Protein AF-A0A832QBU6-F1 (afdb_monomer_lite)

Sequence (177 aa):
MKRASHMLALCCLVVAPFVVQADDRFNNRSGSWASVDRLQWQLGKALGWNRGYQILYRNSGSARWQLAPGTARAVADGWVLGNDRAQGGYSIYRWNGHGWSRMPGAATRIGGSYHAPWVINDRGVRYEWTGRDWREDRGRREQANAWRSRDRGHDRNRGWDRDRDRNRGRSDNRGRR

Radius of gyration: 30.72 Å; chains: 1; bounding box: 48×73×130 Å

pLDDT: mean 73.93, std 23.65, range [27.81, 98.19]

Secondary structure (DSSP, 8-state):
----------------------------SS--TTTTTTEEEEEEEE-STTT-EEEEEEETT----EEEEEEESEE-SSEEEEEEEETTEEEEEEE-SSSEEEEEEEESEEEE-SSSEEEE-TT--EEEE-SSSEEE-HHHHHHHHHHHHHHHHHHHHHHHHHHHHHHHTSSS-S---

Foldseek 3Di:
DDDDDDDDDDPPPDPDPPPPPPPPDDPPPDDDPPDQQQKDWDFADQPDDQQATWIWIDGHVDPDIDTAPGHANADESQKGFHSDADQFGGWIWGHPPRHTDTADDHAPDKYDHNVWIWGATPVRWIWIDPVHHTDTPVVVVVVVVVVVVVVVVVVVVVVVVVVVVVVVVPPPDDDDD

Structure (mmCIF, N/CA/C/O backbone):
data_AF-A0A832QBU6-F1
#
_entry.id   AF-A0A832QBU6-F1
#
loop_
_atom_site.group_PDB
_atom_site.id
_atom_site.type_symbol
_atom_site.label_atom_id
_atom_site.label_alt_id
_atom_site.label_comp_id
_atom_site.label_asym_id
_atom_site.label_entity_id
_atom_site.label_seq_id
_atom_site.pdbx_PDB_ins_code
_atom_site.Cartn_x
_atom_site.Cartn_y
_atom_site.Cartn_z
_atom_site.occupancy
_atom_site.B_iso_or_equiv
_atom_site.auth_seq_id
_atom_site.auth_comp_id
_atom_site.auth_asym_id
_atom_site.auth_atom_id
_atom_site.pdbx_PDB_model_num
ATOM 1 N N . MET A 1 1 ? -24.778 -37.684 -54.096 1.00 39.91 1 MET A N 1
ATOM 2 C CA . MET A 1 1 ? -23.776 -37.450 -53.023 1.00 39.91 1 MET A CA 1
ATOM 3 C C . MET A 1 1 ? -23.533 -35.941 -53.002 1.00 39.91 1 MET A C 1
ATOM 5 O O . MET A 1 1 ? -23.226 -35.433 -54.061 1.00 39.91 1 MET A O 1
ATOM 9 N N . LYS A 1 2 ? -23.733 -35.113 -51.974 1.00 39.22 2 LYS A N 1
ATOM 10 C CA . LYS A 1 2 ? -23.943 -35.232 -50.523 1.00 39.22 2 LYS A CA 1
ATOM 11 C C . LYS A 1 2 ? -24.915 -34.100 -50.115 1.00 39.22 2 LYS A C 1
ATOM 13 O O . LYS A 1 2 ? -24.827 -33.010 -50.669 1.00 39.22 2 LYS A O 1
ATOM 18 N N . ARG A 1 3 ? -25.836 -34.350 -49.177 1.00 35.06 3 ARG A N 1
ATOM 19 C CA . ARG A 1 3 ? -26.684 -33.310 -48.563 1.00 35.06 3 ARG A CA 1
ATOM 20 C C . ARG A 1 3 ? -25.850 -32.568 -47.510 1.00 35.06 3 ARG A C 1
ATOM 22 O O . ARG A 1 3 ? -25.241 -33.224 -46.670 1.00 35.06 3 ARG A O 1
ATOM 29 N N . ALA A 1 4 ? -25.800 -31.238 -47.572 1.00 38.38 4 ALA A N 1
ATOM 30 C CA . ALA A 1 4 ? -25.136 -30.398 -46.576 1.00 38.38 4 ALA A CA 1
ATOM 31 C C . ALA A 1 4 ? -26.126 -30.051 -45.451 1.00 38.38 4 ALA A C 1
ATOM 33 O O . ALA A 1 4 ? -26.986 -29.182 -45.601 1.00 38.38 4 ALA A O 1
ATOM 34 N N . SER A 1 5 ? -26.023 -30.775 -44.338 1.00 41.50 5 SER A N 1
ATOM 35 C CA . SER A 1 5 ? -26.744 -30.486 -43.097 1.00 41.50 5 SER A CA 1
ATOM 36 C C . SER A 1 5 ? -26.181 -29.217 -42.455 1.00 41.50 5 SER A C 1
ATOM 38 O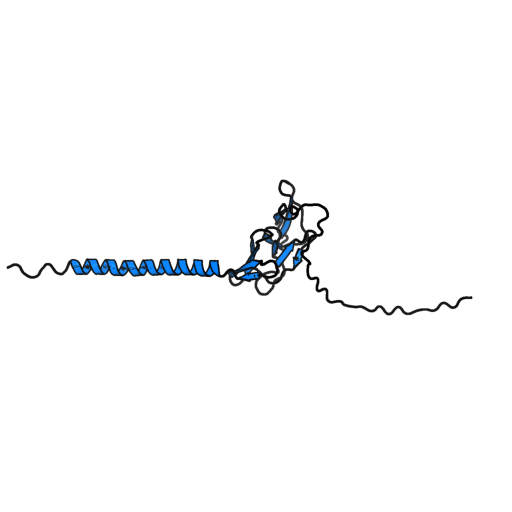 O . SER A 1 5 ? -25.028 -29.194 -42.033 1.00 41.50 5 SER A O 1
ATOM 40 N N . HIS A 1 6 ? -26.996 -28.166 -42.371 1.00 39.75 6 HIS A N 1
ATOM 41 C CA . HIS A 1 6 ? -26.696 -26.965 -41.595 1.00 39.75 6 HIS A CA 1
ATOM 42 C C . HIS A 1 6 ? -27.054 -27.235 -40.128 1.00 39.75 6 HIS A C 1
ATOM 44 O O . HIS A 1 6 ? -28.230 -27.253 -39.772 1.00 39.75 6 HIS A O 1
ATOM 50 N N . MET A 1 7 ? -26.054 -27.482 -39.280 1.00 38.81 7 MET A N 1
ATOM 51 C CA . MET A 1 7 ? -26.247 -27.510 -37.829 1.00 38.81 7 MET A CA 1
ATOM 52 C C . MET A 1 7 ? -26.086 -26.099 -37.259 1.00 38.81 7 MET A C 1
ATOM 54 O O . MET A 1 7 ? -25.005 -25.516 -37.308 1.00 38.81 7 MET A O 1
ATOM 58 N N . LEU A 1 8 ? -27.185 -25.572 -36.713 1.00 37.12 8 LEU A N 1
ATOM 59 C CA . LEU A 1 8 ? -27.201 -24.437 -35.794 1.00 37.12 8 LEU A CA 1
ATOM 60 C C . LEU A 1 8 ? -26.288 -24.737 -34.595 1.00 37.12 8 LEU A C 1
ATOM 62 O O . LEU A 1 8 ? -26.585 -25.620 -33.793 1.00 37.12 8 LEU A O 1
ATOM 66 N N . ALA A 1 9 ? -25.203 -23.980 -34.446 1.00 36.81 9 ALA A N 1
ATOM 67 C CA . ALA A 1 9 ? -24.421 -23.962 -33.218 1.00 36.81 9 ALA A CA 1
ATOM 68 C C . ALA A 1 9 ? -25.092 -23.010 -32.214 1.00 36.81 9 ALA A C 1
ATOM 70 O O . ALA A 1 9 ? -24.941 -21.790 -32.297 1.00 36.81 9 ALA A O 1
ATOM 71 N N . LEU A 1 10 ? -25.858 -23.571 -31.274 1.00 37.31 10 LEU A N 1
ATOM 72 C CA . LEU A 1 10 ? -26.283 -22.865 -30.066 1.00 37.31 10 LEU A CA 1
ATOM 73 C C . LEU A 1 10 ? -25.033 -22.534 -29.237 1.00 37.31 10 LEU A C 1
ATOM 75 O O . LEU A 1 10 ? -24.399 -23.416 -28.661 1.00 37.31 10 LEU A O 1
ATOM 79 N N . CYS A 1 11 ? -24.669 -21.256 -29.189 1.00 27.81 11 CYS A N 1
ATOM 80 C CA . CYS A 1 11 ? -23.600 -20.762 -28.332 1.00 27.81 11 CYS A CA 1
ATOM 81 C C . CYS A 1 11 ? -24.129 -20.669 -26.890 1.00 27.81 11 CYS A C 1
ATOM 83 O O . CYS A 1 11 ? -24.757 -19.682 -26.506 1.00 27.81 11 CYS A O 1
ATOM 85 N N . CYS A 1 12 ? -23.934 -21.723 -26.094 1.00 33.38 12 CYS A N 1
ATOM 86 C CA . CYS A 1 12 ? -24.191 -21.687 -24.656 1.00 33.38 12 CYS A CA 1
ATOM 87 C C . CYS A 1 12 ? -23.148 -20.789 -23.967 1.00 33.38 12 CYS A C 1
ATOM 89 O O . CYS A 1 12 ? -22.034 -21.222 -23.678 1.00 33.38 12 CYS A O 1
ATOM 91 N N . LEU A 1 13 ? -23.519 -19.538 -23.683 1.00 40.19 13 LEU A N 1
ATOM 92 C CA . 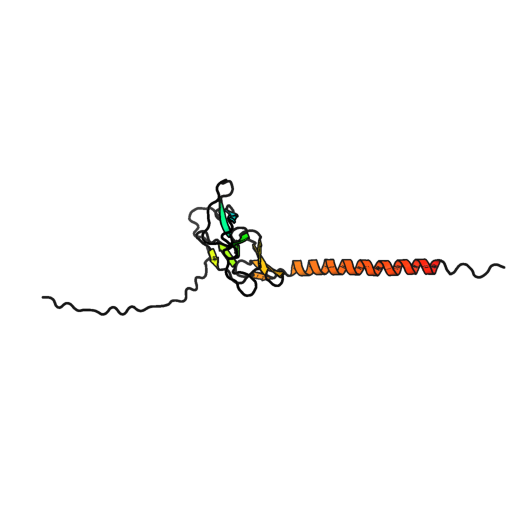LEU A 1 13 ? -22.788 -18.653 -22.772 1.00 40.19 13 LEU A CA 1
ATOM 93 C C . LEU A 1 13 ? -22.922 -19.181 -21.335 1.00 40.19 13 LEU A C 1
ATOM 95 O O . LEU A 1 13 ? -23.856 -18.839 -20.611 1.00 40.19 13 LEU A O 1
ATOM 99 N N . VAL A 1 14 ? -21.982 -20.025 -20.913 1.00 41.31 14 VAL A N 1
ATOM 100 C CA . VAL A 1 14 ? -21.804 -20.359 -19.496 1.00 41.31 14 VAL A CA 1
ATOM 101 C C . VAL A 1 14 ? -21.020 -19.221 -18.847 1.00 41.31 14 VAL A C 1
ATOM 103 O O . VAL A 1 14 ? -19.801 -19.132 -18.979 1.00 41.31 14 VAL A O 1
ATOM 106 N N . VAL A 1 15 ? -21.718 -18.332 -18.138 1.00 43.00 15 VAL A N 1
ATOM 107 C CA . VAL A 1 15 ? -21.078 -17.407 -17.196 1.00 43.00 15 VAL A CA 1
ATOM 108 C C . VAL A 1 15 ? -20.751 -18.204 -15.936 1.00 43.00 15 VAL A C 1
ATOM 110 O O . VAL A 1 15 ? -21.592 -18.376 -15.057 1.00 43.00 15 VAL A O 1
ATOM 113 N N . ALA A 1 16 ? -19.532 -18.733 -15.860 1.00 36.19 16 ALA A N 1
ATOM 114 C CA . ALA A 1 16 ? -19.007 -19.265 -14.611 1.00 36.19 16 ALA A CA 1
ATOM 115 C C . ALA A 1 16 ? -18.633 -18.089 -13.687 1.00 36.19 16 ALA A C 1
ATOM 117 O O . ALA A 1 16 ? -17.929 -17.174 -14.131 1.00 36.19 16 ALA A O 1
ATOM 118 N N . PRO A 1 17 ? -19.050 -18.076 -12.408 1.00 33.66 17 PRO A N 1
ATOM 119 C CA . PRO A 1 17 ? -18.478 -17.149 -11.447 1.00 33.66 17 PRO A CA 1
ATOM 120 C C . PRO A 1 17 ? -17.008 -17.533 -11.243 1.00 33.66 17 PRO A C 1
ATOM 122 O O . PRO A 1 17 ? -16.700 -18.581 -10.676 1.00 33.66 17 PRO A O 1
ATOM 125 N N . PHE A 1 18 ? -16.086 -16.692 -11.713 1.00 33.19 18 PHE A N 1
ATOM 126 C CA . PHE A 1 18 ? -14.669 -16.811 -11.378 1.00 33.19 18 PHE A CA 1
ATOM 127 C C . PHE A 1 18 ? -14.485 -16.494 -9.891 1.00 33.19 18 PHE A C 1
ATOM 129 O O . PHE A 1 18 ? -14.175 -15.368 -9.508 1.00 33.19 18 PHE A O 1
ATOM 136 N N . VAL A 1 19 ? -14.656 -17.498 -9.036 1.00 42.31 19 VAL A N 1
ATOM 137 C CA . VAL A 1 19 ? -14.003 -17.516 -7.729 1.00 42.31 19 VAL A CA 1
ATOM 138 C C . VAL A 1 19 ? -12.643 -18.168 -7.950 1.00 42.31 19 VAL A C 1
ATOM 140 O O . VAL A 1 19 ? -12.483 -19.375 -7.806 1.00 42.31 19 VAL A O 1
ATOM 143 N N . VAL A 1 20 ? -11.650 -17.372 -8.352 1.00 37.06 20 VAL A N 1
ATOM 144 C CA . VAL A 1 20 ? -10.251 -17.808 -8.268 1.00 37.06 20 VAL A CA 1
ATOM 145 C C . VAL A 1 20 ? -9.823 -17.612 -6.819 1.00 37.06 20 VAL A C 1
ATOM 147 O O . VAL A 1 20 ? -9.429 -16.522 -6.410 1.00 37.06 20 VAL A O 1
ATOM 150 N N . GLN A 1 21 ? -9.937 -18.676 -6.024 1.00 36.88 21 GLN A N 1
ATOM 151 C CA . GLN A 1 21 ? -9.098 -18.822 -4.840 1.00 36.88 21 GLN A CA 1
ATOM 152 C C . GLN A 1 21 ? -7.652 -18.911 -5.332 1.00 36.88 21 GLN A C 1
ATOM 154 O O . GLN A 1 21 ? -7.292 -19.855 -6.032 1.00 36.88 21 GLN A O 1
ATOM 159 N N . ALA A 1 22 ? -6.841 -17.905 -5.009 1.00 35.91 22 ALA A N 1
ATOM 160 C CA . ALA A 1 22 ? -5.405 -17.984 -5.207 1.00 35.91 22 ALA A CA 1
ATOM 161 C C . ALA A 1 22 ? -4.862 -19.084 -4.284 1.00 35.91 22 ALA A C 1
ATOM 163 O O . ALA A 1 22 ? -4.880 -18.952 -3.062 1.00 35.91 22 ALA A O 1
ATOM 164 N N . ASP A 1 23 ? -4.446 -20.198 -4.876 1.00 32.22 23 ASP A N 1
ATOM 165 C CA . ASP A 1 23 ? -3.634 -21.204 -4.206 1.00 32.22 23 ASP A CA 1
ATOM 166 C C . ASP A 1 23 ? -2.216 -20.617 -4.081 1.00 32.22 23 ASP A C 1
ATOM 168 O O . ASP A 1 23 ? -1.480 -20.525 -5.059 1.00 32.22 23 ASP A O 1
ATOM 172 N N . ASP A 1 24 ? -1.836 -20.161 -2.882 1.00 41.50 24 ASP A N 1
ATOM 173 C CA . ASP A 1 24 ? -0.485 -19.653 -2.567 1.00 41.50 24 ASP A CA 1
ATOM 174 C C . ASP A 1 24 ? 0.567 -20.794 -2.485 1.00 41.50 24 ASP A C 1
ATOM 176 O O . ASP A 1 24 ? 1.587 -20.679 -1.802 1.00 41.50 24 ASP A O 1
ATOM 180 N N . ARG A 1 25 ? 0.355 -21.932 -3.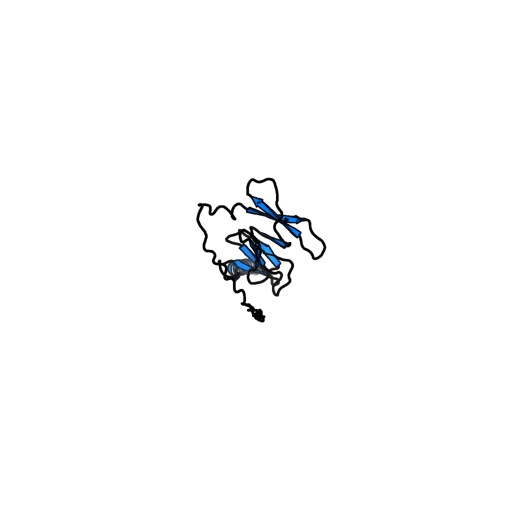162 1.00 36.84 25 ARG A N 1
ATOM 181 C CA . ARG A 1 25 ? 1.275 -23.079 -3.131 1.00 36.84 25 ARG A CA 1
ATOM 182 C C . ARG A 1 25 ? 2.144 -23.125 -4.385 1.00 36.84 25 ARG A C 1
ATOM 184 O O . ARG A 1 25 ? 1.876 -23.823 -5.351 1.00 36.84 25 ARG A O 1
ATOM 191 N N . PHE A 1 26 ? 3.218 -22.348 -4.331 1.00 41.62 26 PHE A N 1
ATOM 192 C CA . PHE A 1 26 ? 4.517 -22.564 -4.978 1.00 41.62 26 PHE A CA 1
ATOM 193 C C . PHE A 1 26 ? 4.617 -23.697 -6.023 1.00 41.62 26 PHE A C 1
ATOM 195 O O . PHE A 1 26 ? 4.818 -24.861 -5.674 1.00 41.62 26 PHE A O 1
ATOM 202 N N . ASN A 1 27 ? 4.681 -23.341 -7.313 1.00 33.28 27 ASN A N 1
ATOM 203 C CA . ASN A 1 27 ? 5.359 -24.185 -8.301 1.00 33.28 27 ASN A CA 1
ATOM 204 C C . ASN A 1 27 ? 6.880 -24.024 -8.137 1.00 33.28 27 ASN A C 1
ATOM 206 O O . ASN A 1 27 ? 7.519 -23.159 -8.738 1.00 33.28 27 ASN A O 1
ATOM 210 N N . ASN A 1 28 ? 7.438 -24.858 -7.266 1.00 43.91 28 ASN A N 1
ATOM 211 C CA . ASN A 1 28 ? 8.864 -25.033 -7.044 1.00 43.91 28 ASN A CA 1
ATOM 212 C C . ASN A 1 28 ? 9.443 -26.011 -8.085 1.00 43.91 28 ASN A C 1
ATOM 214 O O . ASN A 1 28 ? 9.452 -27.222 -7.869 1.00 43.91 28 ASN A O 1
ATOM 218 N N . ARG A 1 29 ? 9.948 -25.489 -9.209 1.00 36.56 29 ARG A N 1
ATOM 219 C CA . ARG A 1 29 ? 10.874 -26.223 -10.104 1.00 36.56 29 ARG A CA 1
ATOM 220 C C . ARG A 1 29 ? 12.194 -25.500 -10.383 1.00 36.56 29 ARG A C 1
ATOM 222 O O . ARG A 1 29 ? 12.958 -25.900 -11.252 1.00 36.56 29 ARG A O 1
ATOM 229 N N . SER A 1 30 ? 12.514 -24.497 -9.578 1.00 36.94 30 SER A N 1
ATOM 230 C CA . SER A 1 30 ? 13.865 -23.948 -9.463 1.00 36.94 30 SER A CA 1
ATOM 231 C C . SER A 1 30 ? 13.942 -23.223 -8.127 1.00 36.94 30 SER A C 1
ATOM 233 O O . SER A 1 30 ? 13.232 -22.237 -7.934 1.00 36.94 30 SER A O 1
ATOM 235 N N . GLY A 1 31 ? 14.741 -23.729 -7.189 1.00 39.44 31 GLY A N 1
ATOM 236 C CA . GLY A 1 31 ? 14.838 -23.181 -5.839 1.00 39.44 31 GLY A CA 1
ATOM 237 C C . GLY A 1 31 ? 15.165 -21.686 -5.835 1.00 39.44 31 GLY A C 1
ATOM 238 O O . GLY A 1 31 ? 16.302 -21.293 -6.074 1.00 39.44 31 GLY A O 1
ATOM 239 N N . SER A 1 32 ? 14.168 -20.845 -5.556 1.00 37.59 32 SER A N 1
ATOM 240 C CA . SER A 1 32 ? 14.368 -19.440 -5.211 1.00 37.59 32 SER A CA 1
ATOM 241 C C . SER A 1 32 ? 13.095 -18.855 -4.594 1.00 37.59 32 SER A C 1
ATOM 243 O O . SER A 1 32 ? 12.232 -18.329 -5.288 1.00 37.59 32 SER A O 1
ATOM 245 N N . TRP A 1 33 ? 13.011 -18.865 -3.264 1.00 36.66 33 TRP A N 1
ATOM 246 C CA . TRP A 1 33 ? 12.101 -17.989 -2.509 1.00 36.66 33 TRP A CA 1
ATOM 247 C C . TRP A 1 33 ? 12.483 -16.499 -2.658 1.00 36.66 33 TRP A C 1
ATOM 249 O O . TRP A 1 33 ? 11.812 -15.622 -2.139 1.00 36.66 33 TRP A O 1
ATOM 259 N N . ALA A 1 34 ? 13.548 -16.191 -3.407 1.00 43.88 34 ALA A N 1
ATOM 260 C CA . ALA A 1 34 ? 14.128 -14.864 -3.533 1.00 43.88 34 ALA A CA 1
ATOM 261 C C . ALA A 1 34 ? 13.471 -13.975 -4.611 1.00 43.88 34 ALA A C 1
ATOM 263 O O . ALA A 1 34 ? 14.037 -12.940 -4.944 1.00 43.88 34 ALA A O 1
ATOM 264 N N . SER A 1 35 ? 12.355 -14.341 -5.250 1.00 54.66 35 SER A N 1
ATOM 265 C CA . SER A 1 35 ? 11.855 -13.577 -6.412 1.00 54.66 35 SER A CA 1
ATOM 266 C C . SER A 1 35 ? 11.071 -12.309 -6.052 1.00 54.66 35 SER A C 1
ATOM 268 O O . SER A 1 35 ? 11.294 -11.289 -6.697 1.00 54.66 35 SER A O 1
ATOM 270 N N . VAL A 1 36 ? 10.210 -12.327 -5.026 1.00 56.44 36 VAL A N 1
ATOM 271 C CA . VAL A 1 36 ? 9.457 -11.127 -4.598 1.00 56.44 36 VAL A CA 1
ATOM 272 C C . VAL A 1 36 ? 10.214 -10.319 -3.547 1.00 56.44 36 VAL A C 1
ATOM 274 O O . VAL A 1 36 ? 10.249 -9.100 -3.650 1.00 56.44 36 VAL A O 1
ATOM 277 N N . ASP A 1 37 ? 10.921 -10.980 -2.629 1.00 63.69 37 ASP A N 1
ATOM 278 C CA . ASP A 1 37 ? 11.702 -10.329 -1.558 1.00 63.69 37 ASP A CA 1
ATOM 279 C C . ASP A 1 37 ? 12.887 -9.499 -2.074 1.00 63.69 37 ASP A C 1
ATOM 281 O O . ASP A 1 37 ? 13.505 -8.728 -1.342 1.00 63.69 37 ASP A O 1
ATOM 285 N N . ARG A 1 38 ? 13.235 -9.664 -3.354 1.00 74.88 38 ARG A N 1
ATOM 286 C CA . ARG A 1 38 ? 14.239 -8.843 -4.032 1.00 74.88 38 ARG A CA 1
ATOM 287 C C . ARG A 1 38 ? 13.633 -7.661 -4.773 1.00 74.88 38 ARG A C 1
ATOM 289 O O . ARG A 1 38 ? 14.404 -6.852 -5.274 1.00 74.88 38 ARG A O 1
ATOM 296 N N . LEU A 1 39 ? 12.316 -7.542 -4.900 1.00 89.44 39 LEU A N 1
ATOM 297 C CA . LEU A 1 39 ? 11.724 -6.418 -5.612 1.00 89.44 39 LEU A CA 1
ATOM 298 C C . LEU A 1 39 ? 11.636 -5.198 -4.703 1.00 89.44 39 LEU A C 1
ATOM 300 O O . LEU A 1 39 ? 11.190 -5.270 -3.570 1.00 89.44 39 LEU A O 1
ATOM 304 N N . GLN A 1 40 ? 12.055 -4.054 -5.226 1.00 92.25 40 GLN A N 1
ATOM 305 C CA . GLN A 1 40 ? 11.814 -2.757 -4.609 1.00 92.25 40 GLN A CA 1
ATOM 306 C C . GLN A 1 40 ? 10.684 -2.065 -5.347 1.00 92.25 40 GLN A C 1
ATOM 308 O O . GLN A 1 40 ? 10.576 -2.203 -6.566 1.00 92.25 40 GLN A O 1
ATOM 313 N N . TRP A 1 41 ? 9.892 -1.284 -4.617 1.00 94.50 41 TRP A N 1
ATOM 314 C CA . TRP A 1 41 ? 8.683 -0.651 -5.125 1.00 94.50 41 TRP A CA 1
ATOM 315 C C . TRP A 1 41 ? 8.651 0.829 -4.774 1.00 94.50 41 TRP A C 1
ATOM 317 O O . TRP A 1 41 ? 9.000 1.216 -3.659 1.00 94.50 41 TRP A O 1
ATOM 327 N N . GLN A 1 42 ? 8.211 1.661 -5.716 1.00 95.44 42 GLN A N 1
ATOM 328 C CA . GLN A 1 42 ? 7.974 3.079 -5.461 1.00 95.44 42 GLN A CA 1
ATOM 329 C C . GLN A 1 42 ? 6.915 3.658 -6.400 1.00 95.44 42 GLN A C 1
ATOM 331 O O . GLN A 1 42 ? 6.575 3.073 -7.433 1.00 95.44 42 GLN A O 1
ATOM 336 N N . LEU A 1 43 ? 6.406 4.837 -6.046 1.00 96.31 43 LEU A N 1
ATOM 337 C CA . LEU A 1 43 ? 5.579 5.622 -6.954 1.00 96.31 43 LEU A CA 1
ATOM 338 C C . LEU A 1 43 ? 6.470 6.354 -7.960 1.00 96.31 43 LEU A C 1
ATOM 340 O O . LEU A 1 43 ? 7.553 6.831 -7.626 1.00 96.31 43 LEU A O 1
ATOM 344 N N . GLY A 1 44 ? 5.999 6.426 -9.199 1.00 95.44 44 GLY A N 1
ATOM 345 C CA . GLY A 1 44 ? 6.614 7.194 -10.273 1.00 95.44 44 GLY A CA 1
ATOM 346 C C . GLY A 1 44 ? 5.869 8.498 -10.543 1.00 95.44 44 GLY A C 1
ATOM 347 O O . GLY A 1 44 ? 5.371 9.168 -9.639 1.00 95.44 44 GLY A O 1
ATOM 348 N N . LYS A 1 45 ? 5.771 8.857 -11.825 1.00 95.69 45 LYS A N 1
ATOM 349 C CA . LYS A 1 45 ? 5.122 10.092 -12.273 1.00 95.69 45 LYS A CA 1
ATOM 350 C C . LYS A 1 45 ? 3.637 10.124 -11.887 1.00 95.69 45 LYS A C 1
ATOM 352 O O . LYS A 1 45 ? 2.920 9.143 -12.088 1.00 95.69 45 LYS A O 1
ATOM 357 N N . ALA A 1 46 ? 3.162 11.278 -11.418 1.00 94.12 46 ALA A N 1
ATOM 358 C CA . ALA A 1 46 ? 1.735 11.559 -11.273 1.00 94.12 46 ALA A CA 1
ATOM 359 C C . ALA A 1 46 ? 1.072 11.698 -12.654 1.00 94.12 46 ALA A C 1
ATOM 361 O O . ALA A 1 46 ? 1.567 12.424 -13.518 1.00 94.12 46 ALA A O 1
ATOM 362 N N . LEU A 1 47 ? -0.060 11.028 -12.871 1.00 92.31 47 LEU A N 1
ATOM 363 C CA . LEU A 1 47 ? -0.739 11.005 -14.174 1.00 92.31 47 LEU A CA 1
ATOM 364 C C . LEU A 1 47 ? -1.928 11.976 -14.272 1.00 92.31 47 LEU A C 1
ATOM 366 O O . LEU A 1 47 ? -2.700 11.912 -15.228 1.00 92.31 47 LEU A O 1
ATOM 370 N N . GLY A 1 48 ? -2.067 12.881 -13.301 1.00 87.88 48 GLY A N 1
ATOM 371 C CA . GLY A 1 48 ? -3.123 13.894 -13.218 1.00 87.88 48 GLY A CA 1
ATOM 372 C C . GLY A 1 48 ? -3.945 13.783 -11.933 1.00 87.88 48 GLY A C 1
ATOM 373 O O . GLY A 1 48 ? -3.848 12.791 -11.211 1.00 87.88 48 GLY A O 1
ATOM 374 N N . TRP A 1 49 ? -4.781 14.793 -11.676 1.00 76.50 49 TRP A N 1
ATOM 375 C CA . TRP A 1 49 ? -5.462 15.037 -10.394 1.00 76.50 49 TRP A CA 1
ATOM 376 C C . TRP A 1 49 ? -6.207 13.832 -9.791 1.00 76.50 49 TRP A C 1
ATOM 378 O O . TRP A 1 49 ? -6.235 13.698 -8.574 1.00 76.50 49 TRP A O 1
ATOM 388 N N . ASN A 1 50 ? -6.739 12.920 -10.617 1.00 82.06 50 ASN A N 1
ATOM 389 C CA . ASN A 1 50 ? -7.494 11.740 -10.164 1.00 82.06 50 ASN A CA 1
ATOM 390 C C . ASN A 1 50 ? -6.984 10.396 -10.713 1.00 82.06 50 ASN A C 1
ATOM 392 O O . ASN A 1 50 ? -7.633 9.371 -10.515 1.00 82.06 50 ASN A O 1
ATOM 396 N N . ARG A 1 51 ? -5.846 10.371 -11.416 1.00 87.81 51 ARG A N 1
ATOM 397 C CA . ARG A 1 51 ? -5.347 9.150 -12.088 1.00 87.81 51 ARG A CA 1
ATOM 398 C C . ARG A 1 51 ? -4.294 8.395 -11.272 1.00 87.81 51 ARG A C 1
ATOM 400 O O . ARG A 1 51 ? -3.853 7.326 -11.685 1.00 87.81 51 ARG A O 1
ATOM 407 N N . GLY A 1 52 ? -3.905 8.939 -10.122 1.00 92.75 52 GLY A N 1
ATOM 408 C CA . GLY A 1 52 ? -2.859 8.377 -9.275 1.00 92.75 52 GLY A CA 1
ATOM 409 C C . GLY A 1 52 ? -1.468 8.513 -9.897 1.00 92.75 52 GLY A C 1
ATOM 410 O O . GLY A 1 52 ? -1.208 9.382 -10.737 1.00 92.75 52 GLY A O 1
ATOM 411 N N . TYR A 1 53 ? -0.569 7.643 -9.459 1.00 97.12 53 TYR A N 1
ATOM 412 C CA . TYR A 1 53 ? 0.834 7.611 -9.844 1.00 97.12 53 TYR A CA 1
ATOM 413 C C . TYR A 1 53 ? 1.142 6.325 -10.605 1.00 97.12 53 TYR A C 1
ATOM 415 O O . TYR A 1 53 ? 0.498 5.293 -10.400 1.00 97.12 53 TYR A O 1
ATOM 423 N N . GLN A 1 54 ? 2.158 6.376 -11.461 1.00 97.69 54 GLN A N 1
ATOM 424 C CA . GLN A 1 54 ? 2.787 5.167 -11.986 1.00 97.69 54 GLN A CA 1
ATOM 425 C C . GLN A 1 54 ? 3.307 4.299 -10.840 1.00 97.69 54 GLN A C 1
ATOM 427 O O . GLN A 1 54 ? 3.757 4.819 -9.817 1.00 97.69 54 GLN A O 1
ATOM 432 N N . ILE A 1 55 ? 3.295 2.987 -11.043 1.00 97.12 55 ILE A N 1
ATOM 433 C CA . ILE A 1 55 ? 3.909 2.043 -10.115 1.00 97.12 55 ILE A CA 1
ATOM 434 C C . ILE A 1 55 ? 5.222 1.585 -10.736 1.00 97.12 55 ILE A C 1
ATOM 436 O O . ILE A 1 55 ? 5.249 1.132 -11.881 1.00 97.12 55 ILE A O 1
ATOM 440 N N . LEU A 1 56 ? 6.312 1.737 -9.993 1.00 95.88 56 LEU A N 1
ATOM 441 C CA . LEU A 1 56 ? 7.641 1.345 -10.430 1.00 95.88 56 LEU A CA 1
ATOM 442 C C . LEU A 1 56 ? 8.154 0.204 -9.567 1.00 95.88 56 LEU A C 1
ATOM 444 O O . LEU A 1 56 ? 7.983 0.220 -8.347 1.00 95.88 56 LEU A O 1
ATOM 448 N N . TYR A 1 57 ? 8.822 -0.750 -10.207 1.00 94.00 57 TYR A N 1
ATOM 449 C CA . TYR A 1 57 ? 9.516 -1.832 -9.527 1.00 94.00 57 TYR A CA 1
ATOM 450 C C . TYR A 1 57 ? 10.896 -2.081 -10.127 1.00 94.00 57 TYR A C 1
ATOM 452 O O . TYR A 1 57 ? 11.179 -1.691 -11.262 1.00 94.00 57 TYR A O 1
ATOM 460 N N . ARG A 1 58 ? 11.776 -2.710 -9.353 1.00 90.94 58 ARG A N 1
ATOM 461 C CA . ARG A 1 58 ? 13.083 -3.175 -9.831 1.00 90.94 58 ARG A CA 1
ATOM 462 C C . ARG A 1 58 ? 13.608 -4.310 -8.970 1.00 90.94 58 ARG A C 1
ATOM 464 O O . ARG A 1 58 ? 13.272 -4.390 -7.794 1.00 90.94 58 ARG A O 1
ATOM 471 N N . ASN A 1 59 ? 14.500 -5.119 -9.530 1.00 87.12 59 ASN A N 1
ATOM 472 C CA . ASN A 1 59 ? 15.300 -6.053 -8.741 1.00 87.12 59 ASN A CA 1
ATOM 473 C C . ASN A 1 59 ? 16.271 -5.297 -7.822 1.00 87.12 59 ASN A C 1
ATOM 475 O O . ASN A 1 59 ? 16.866 -4.295 -8.223 1.00 87.12 59 ASN A O 1
ATOM 479 N N . SER A 1 60 ? 16.471 -5.810 -6.614 1.00 80.50 60 SER A N 1
ATOM 480 C CA . SER A 1 60 ? 17.455 -5.314 -5.658 1.00 80.50 60 SER A CA 1
ATOM 481 C C . SER A 1 60 ? 18.845 -5.364 -6.290 1.00 80.50 60 SER A C 1
ATOM 483 O O . SER A 1 60 ? 19.233 -6.372 -6.882 1.00 80.50 60 SER A O 1
ATOM 485 N N . GLY A 1 61 ? 19.559 -4.241 -6.231 1.00 80.00 61 GLY A N 1
ATOM 486 C CA . GLY A 1 61 ? 20.842 -4.044 -6.913 1.00 80.00 61 GLY A CA 1
ATOM 487 C C . GLY A 1 61 ? 20.742 -3.558 -8.366 1.00 80.00 61 GLY A C 1
ATOM 488 O O . GLY A 1 61 ? 21.747 -3.124 -8.921 1.00 80.00 61 GLY A O 1
ATOM 489 N N . SER A 1 62 ? 19.557 -3.543 -8.985 1.00 85.75 62 SER A N 1
ATOM 490 C CA . SER A 1 62 ? 19.365 -2.874 -10.278 1.00 85.75 62 SER A CA 1
ATOM 491 C C . SER A 1 62 ? 19.252 -1.361 -10.089 1.00 85.75 62 SER A C 1
ATOM 493 O O . SER A 1 62 ? 18.497 -0.877 -9.246 1.00 85.75 62 SER A O 1
ATOM 495 N N . ALA A 1 63 ? 19.932 -0.584 -10.931 1.00 86.25 63 ALA A N 1
ATOM 496 C CA . ALA A 1 63 ? 19.727 0.864 -10.991 1.00 86.25 63 ALA A CA 1
ATOM 497 C C . ALA A 1 63 ? 18.442 1.246 -11.752 1.00 86.25 63 ALA A C 1
ATOM 499 O O . ALA A 1 63 ? 17.884 2.321 -11.533 1.00 86.25 63 ALA A O 1
ATOM 500 N N . ARG A 1 64 ? 17.957 0.372 -12.643 1.00 91.25 64 ARG A N 1
ATOM 501 C CA . ARG A 1 64 ? 16.877 0.681 -13.589 1.00 91.25 64 ARG A CA 1
ATOM 502 C C . ARG A 1 64 ? 15.520 0.300 -13.013 1.00 91.25 64 ARG A C 1
ATOM 504 O O . ARG A 1 64 ? 15.305 -0.856 -12.654 1.00 91.25 64 ARG A O 1
ATOM 511 N N . TRP A 1 65 ? 14.616 1.274 -12.979 1.00 92.81 65 TRP A N 1
ATOM 512 C CA . TRP A 1 65 ? 13.206 1.086 -12.647 1.00 92.81 65 TRP A CA 1
ATOM 513 C C . TRP A 1 65 ? 12.401 0.658 -13.872 1.00 92.81 65 TRP A C 1
ATOM 515 O O . TRP A 1 65 ? 12.636 1.137 -14.982 1.00 92.81 65 TRP A O 1
ATOM 525 N N . GLN A 1 66 ? 11.435 -0.225 -13.650 1.00 93.81 66 GLN A N 1
ATOM 526 C CA . GLN A 1 66 ? 10.496 -0.729 -14.646 1.00 93.81 66 GLN A CA 1
ATOM 527 C C . GLN A 1 66 ? 9.072 -0.345 -14.246 1.00 93.81 66 GLN A C 1
ATOM 529 O O . GLN A 1 66 ? 8.768 -0.214 -13.061 1.00 93.81 66 GLN A O 1
ATOM 534 N N . LEU A 1 67 ? 8.198 -0.159 -15.234 1.00 95.25 67 LEU A N 1
ATOM 535 C CA . LEU A 1 67 ? 6.783 0.110 -14.995 1.00 95.25 67 LEU A CA 1
ATOM 536 C C . LEU A 1 67 ? 6.051 -1.191 -14.679 1.00 95.25 67 LEU A C 1
ATOM 538 O O . LEU A 1 67 ? 6.054 -2.117 -15.487 1.00 95.25 67 LEU A O 1
ATOM 542 N N . ALA A 1 68 ? 5.388 -1.229 -13.528 1.00 94.94 68 ALA A N 1
ATOM 543 C CA . ALA A 1 68 ? 4.344 -2.207 -13.273 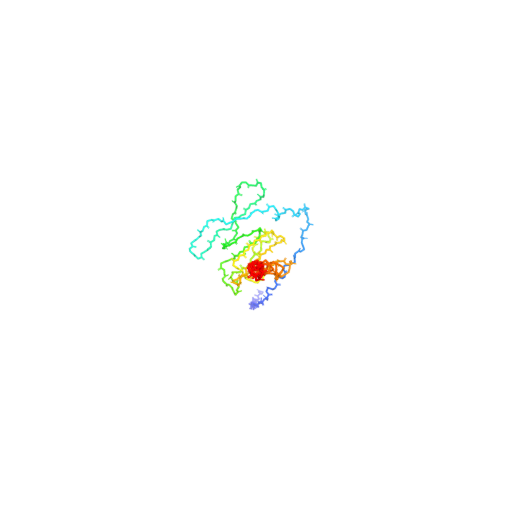1.00 94.94 68 ALA A CA 1
ATOM 544 C C . ALA A 1 68 ? 3.037 -1.752 -13.950 1.00 94.94 68 ALA A C 1
ATOM 546 O O . ALA A 1 68 ? 2.819 -0.548 -14.133 1.00 94.94 68 ALA A O 1
ATOM 547 N N . PRO A 1 69 ? 2.148 -2.689 -14.323 1.00 95.31 69 PRO A N 1
ATOM 548 C CA . PRO A 1 69 ? 0.854 -2.343 -14.894 1.00 95.31 69 PRO A CA 1
ATOM 549 C C . PRO A 1 69 ? 0.009 -1.534 -13.905 1.00 95.31 69 PRO A C 1
ATOM 551 O O . PRO A 1 69 ? 0.066 -1.741 -12.693 1.00 95.31 69 PRO A O 1
ATOM 554 N N . GLY A 1 70 ? -0.834 -0.650 -14.435 1.00 95.06 70 GLY A N 1
ATOM 555 C CA . GLY A 1 70 ? -1.782 0.121 -13.640 1.00 95.06 70 GLY A CA 1
ATOM 556 C C . GLY A 1 70 ? -1.181 1.347 -12.952 1.00 95.06 70 GLY A C 1
ATOM 557 O O . GLY A 1 70 ? -0.134 1.873 -13.326 1.00 95.06 70 GLY A O 1
ATOM 558 N N . THR A 1 71 ? -1.928 1.856 -11.977 1.00 96.38 71 THR A N 1
ATOM 559 C CA . THR A 1 71 ? -1.623 3.089 -11.244 1.00 96.38 71 THR A CA 1
ATOM 560 C C . THR A 1 71 ? -2.070 2.948 -9.798 1.00 96.38 71 THR A C 1
ATOM 562 O O . THR A 1 71 ? -3.001 2.195 -9.503 1.00 96.38 71 THR A O 1
ATOM 565 N N . ALA A 1 72 ? -1.412 3.667 -8.894 1.00 97.06 72 ALA A N 1
ATOM 566 C CA . ALA A 1 72 ? -1.689 3.593 -7.466 1.00 97.06 72 ALA A CA 1
ATOM 567 C C . ALA A 1 72 ? -1.620 4.963 -6.797 1.00 97.06 72 ALA A C 1
ATOM 569 O O . ALA A 1 72 ? -0.984 5.894 -7.287 1.00 97.06 72 ALA A O 1
ATOM 570 N N . ARG A 1 73 ? -2.254 5.068 -5.632 1.00 95.81 73 ARG A N 1
ATOM 571 C CA . ARG A 1 73 ? -2.165 6.226 -4.728 1.00 95.81 73 ARG A CA 1
ATOM 572 C C . ARG A 1 73 ? -1.084 6.067 -3.676 1.00 95.81 73 ARG A C 1
ATOM 574 O O . ARG A 1 73 ? -0.566 7.056 -3.176 1.00 95.81 73 ARG A O 1
ATOM 581 N N . ALA A 1 74 ? -0.803 4.825 -3.313 1.00 96.69 74 ALA A N 1
ATOM 582 C CA . ALA A 1 74 ? 0.192 4.461 -2.325 1.00 96.69 74 ALA A CA 1
ATOM 583 C C . ALA A 1 74 ? 0.755 3.086 -2.669 1.00 96.69 74 ALA A C 1
ATOM 585 O O . ALA A 1 74 ? 0.061 2.255 -3.260 1.00 96.69 74 ALA A O 1
ATOM 586 N N . VAL A 1 75 ? 2.001 2.863 -2.273 1.00 96.81 75 VAL A N 1
ATOM 587 C CA . VAL A 1 75 ? 2.736 1.626 -2.512 1.00 96.81 75 VAL A CA 1
ATOM 588 C C . VAL A 1 75 ? 3.523 1.255 -1.263 1.00 96.81 75 VAL A C 1
ATOM 590 O O . VAL A 1 75 ? 4.006 2.125 -0.538 1.00 96.81 75 VAL A O 1
ATOM 593 N N . ALA A 1 76 ? 3.619 -0.041 -1.027 1.00 96.06 76 ALA A N 1
ATOM 594 C CA . ALA A 1 76 ? 4.512 -0.678 -0.078 1.00 96.06 76 ALA A CA 1
ATOM 595 C C . ALA A 1 76 ? 5.287 -1.778 -0.820 1.00 96.06 76 ALA A C 1
ATOM 597 O O . ALA A 1 76 ? 5.314 -1.808 -2.050 1.00 96.06 76 ALA A O 1
ATOM 598 N N . ASP A 1 77 ? 5.910 -2.693 -0.093 1.00 92.06 77 ASP A N 1
ATOM 599 C CA . ASP A 1 77 ? 6.690 -3.770 -0.689 1.00 92.06 77 ASP A CA 1
ATOM 600 C C . ASP A 1 77 ? 5.792 -4.826 -1.366 1.00 92.06 77 ASP A C 1
ATOM 602 O O . ASP A 1 77 ? 5.310 -5.749 -0.724 1.00 92.06 77 ASP A O 1
ATOM 606 N N . GLY A 1 78 ? 5.484 -4.641 -2.654 1.00 94.31 78 GLY A N 1
ATOM 607 C CA . GLY A 1 78 ? 4.612 -5.518 -3.446 1.00 94.31 78 GLY A CA 1
ATOM 608 C C . GLY A 1 78 ? 3.118 -5.389 -3.135 1.00 94.31 78 GLY A C 1
ATOM 609 O O . GLY A 1 78 ? 2.329 -6.251 -3.526 1.00 94.31 78 GLY A O 1
ATOM 610 N N . TRP A 1 79 ? 2.715 -4.298 -2.480 1.00 97.69 79 TRP A N 1
ATOM 611 C CA . TRP A 1 79 ? 1.317 -3.968 -2.196 1.00 97.69 79 TRP A CA 1
ATOM 612 C C . TRP A 1 79 ? 0.985 -2.539 -2.614 1.00 97.69 79 TRP A C 1
ATOM 614 O O . TRP A 1 79 ? 1.817 -1.643 -2.477 1.00 97.69 79 TRP A O 1
ATOM 624 N N . VAL A 1 80 ? -0.242 -2.302 -3.082 1.00 98.19 80 VAL A N 1
ATOM 625 C CA . VAL A 1 80 ? -0.693 -0.970 -3.515 1.00 98.19 80 VAL A CA 1
ATOM 626 C C . VAL A 1 80 ? -2.117 -0.652 -3.075 1.00 98.19 80 VAL A C 1
ATOM 628 O O . VAL A 1 80 ? -2.959 -1.537 -2.914 1.00 98.19 80 VAL A O 1
ATOM 631 N N . LEU A 1 81 ? -2.393 0.646 -2.945 1.00 98.00 81 LEU A N 1
ATOM 632 C CA . LEU A 1 81 ? -3.751 1.187 -2.931 1.00 98.00 81 LEU A CA 1
ATOM 633 C C . LEU A 1 81 ? -4.095 1.694 -4.330 1.00 98.00 81 LEU A C 1
ATOM 635 O O . LEU A 1 81 ? -3.448 2.617 -4.831 1.00 98.00 81 LEU A O 1
ATOM 639 N N . GLY A 1 82 ? -5.106 1.089 -4.951 1.00 96.44 82 GLY A N 1
ATOM 640 C CA . GLY A 1 82 ? -5.578 1.465 -6.283 1.00 96.44 82 GLY A CA 1
ATOM 641 C C . GLY A 1 82 ? -6.358 2.782 -6.291 1.00 96.44 82 GLY A C 1
ATOM 642 O O . GLY A 1 82 ? -6.474 3.475 -5.280 1.00 96.44 82 GLY A O 1
ATOM 643 N N . ASN A 1 83 ? -6.928 3.132 -7.443 1.00 94.19 83 ASN A N 1
ATOM 644 C CA . ASN A 1 83 ? -7.705 4.366 -7.604 1.00 94.19 83 ASN A CA 1
ATOM 645 C C . ASN A 1 83 ? -9.195 4.217 -7.251 1.00 94.19 83 ASN A C 1
ATOM 647 O O . ASN A 1 83 ? -9.878 5.222 -7.035 1.00 94.19 83 ASN A O 1
ATOM 651 N N . ASP A 1 84 ? -9.692 2.989 -7.132 1.00 92.06 84 ASP A N 1
ATOM 652 C CA . ASP A 1 84 ? -11.101 2.733 -6.844 1.00 92.06 84 ASP A CA 1
ATOM 653 C C . ASP A 1 84 ? -11.414 3.033 -5.380 1.00 92.06 84 ASP A C 1
ATOM 655 O O . ASP A 1 84 ? -10.792 2.469 -4.472 1.00 92.06 84 ASP A O 1
ATOM 659 N N . ARG A 1 85 ? -12.393 3.912 -5.149 1.00 90.88 85 ARG A N 1
ATOM 660 C CA . ARG A 1 85 ? -12.942 4.156 -3.812 1.00 90.88 85 ARG A CA 1
ATOM 661 C C . ARG A 1 85 ? -13.781 2.965 -3.368 1.00 90.88 85 ARG A C 1
ATOM 663 O O . ARG A 1 85 ? -14.564 2.422 -4.138 1.00 90.88 85 ARG A O 1
ATOM 670 N N . ALA A 1 86 ? -13.638 2.612 -2.103 1.00 89.94 86 ALA A N 1
ATOM 671 C CA . ALA A 1 86 ? -14.452 1.622 -1.421 1.00 89.94 86 ALA A CA 1
ATOM 672 C C . ALA A 1 86 ? -14.698 2.086 0.021 1.00 89.94 86 ALA A C 1
ATOM 674 O O . ALA A 1 86 ? -14.019 2.983 0.526 1.00 89.94 86 ALA A O 1
ATOM 675 N N . GLN A 1 87 ? -15.675 1.487 0.696 1.00 88.56 87 GLN A N 1
ATOM 676 C CA . GLN A 1 87 ? -15.928 1.780 2.104 1.00 88.56 87 GLN A CA 1
ATOM 677 C C . GLN A 1 87 ? -14.683 1.435 2.935 1.00 88.56 87 GLN A C 1
ATOM 679 O O . GLN A 1 87 ? -14.252 0.285 2.931 1.00 88.56 87 GLN A O 1
ATOM 684 N N . GLY A 1 88 ? -14.091 2.420 3.618 1.00 89.38 88 GLY A N 1
ATOM 685 C CA . GLY A 1 88 ? -12.802 2.266 4.302 1.00 89.38 88 GLY A CA 1
ATOM 686 C C . GLY A 1 88 ? -11.613 2.952 3.611 1.00 89.38 88 GLY A C 1
ATOM 687 O O . GLY A 1 88 ? -10.544 3.047 4.215 1.00 89.38 88 GLY A O 1
ATOM 688 N N . GLY A 1 89 ? -11.767 3.446 2.375 1.00 95.88 89 GLY A N 1
ATOM 689 C CA . GLY A 1 89 ? -10.724 4.162 1.629 1.00 95.88 89 GLY A CA 1
ATOM 690 C C . GLY A 1 89 ? -10.640 3.747 0.157 1.00 95.88 89 GLY A C 1
ATOM 691 O O . GLY A 1 89 ? -11.534 4.038 -0.637 1.00 95.88 89 GLY A O 1
ATOM 692 N N . TYR A 1 90 ? -9.542 3.093 -0.218 1.00 97.00 90 TYR A N 1
ATOM 693 C CA . TYR A 1 90 ? -9.237 2.641 -1.577 1.00 97.00 90 TYR A CA 1
ATOM 694 C C . TYR A 1 90 ? -8.999 1.137 -1.628 1.00 97.00 90 TYR A C 1
ATOM 696 O O . TYR A 1 90 ? -8.493 0.562 -0.664 1.00 97.00 90 TYR A O 1
ATOM 704 N N . SER A 1 91 ? -9.349 0.514 -2.756 1.00 97.38 91 SER A N 1
ATOM 705 C CA . SER A 1 91 ? -9.141 -0.925 -2.967 1.00 97.38 91 SER A CA 1
ATOM 706 C C . SER A 1 91 ? -7.664 -1.305 -2.821 1.00 97.38 91 SER A C 1
ATOM 708 O O . SER A 1 91 ? -6.778 -0.588 -3.294 1.00 97.38 91 SER A O 1
ATOM 710 N N . ILE A 1 92 ? -7.415 -2.446 -2.180 1.00 98.19 92 ILE A N 1
ATOM 711 C CA . ILE A 1 92 ? -6.074 -2.950 -1.876 1.00 98.19 92 ILE A CA 1
ATOM 712 C C . ILE A 1 92 ? -5.704 -4.037 -2.887 1.00 98.19 92 ILE A C 1
ATOM 714 O O . ILE A 1 92 ? -6.531 -4.889 -3.216 1.00 98.19 92 ILE A O 1
ATOM 718 N N . TYR A 1 93 ? -4.461 -4.030 -3.365 1.00 97.75 93 TYR A N 1
ATOM 719 C CA . TYR A 1 93 ? -3.961 -5.039 -4.295 1.00 97.75 93 TYR A CA 1
ATOM 720 C C . TYR A 1 93 ? -2.571 -5.546 -3.889 1.00 97.75 93 TYR A C 1
ATOM 722 O O . TYR A 1 93 ? -1.760 -4.786 -3.355 1.00 97.75 93 TYR A O 1
ATOM 730 N N . ARG A 1 94 ? -2.296 -6.823 -4.175 1.00 97.19 94 ARG A N 1
ATOM 731 C CA . ARG A 1 94 ? -1.021 -7.514 -3.928 1.00 97.19 94 ARG A CA 1
ATOM 732 C C . ARG A 1 94 ? -0.412 -7.979 -5.246 1.00 97.19 94 ARG A C 1
ATOM 734 O O . ARG A 1 94 ? -1.117 -8.524 -6.094 1.00 97.19 94 ARG A O 1
ATOM 741 N N . TRP A 1 95 ? 0.891 -7.793 -5.411 1.00 95.62 95 TRP A N 1
ATOM 742 C CA . TRP A 1 95 ? 1.630 -8.318 -6.554 1.00 95.62 95 TRP A CA 1
ATOM 743 C C . TRP A 1 95 ? 1.730 -9.844 -6.477 1.00 95.62 95 TRP A C 1
ATOM 745 O O . TRP A 1 95 ? 2.150 -10.380 -5.452 1.00 95.62 95 TRP A O 1
ATOM 755 N N . ASN A 1 96 ? 1.376 -10.542 -7.555 1.00 90.06 96 ASN A N 1
ATOM 756 C CA . ASN A 1 96 ? 1.398 -12.010 -7.629 1.00 90.06 96 ASN A CA 1
ATOM 757 C C . ASN A 1 96 ? 2.522 -12.572 -8.525 1.00 90.06 96 ASN A C 1
ATOM 759 O O . ASN A 1 96 ? 2.537 -13.762 -8.821 1.00 90.06 96 ASN A O 1
ATOM 763 N N . GLY A 1 97 ? 3.447 -11.721 -8.984 1.00 87.06 97 GLY A N 1
ATOM 764 C CA . GLY A 1 97 ? 4.523 -12.094 -9.911 1.00 87.06 97 GLY A CA 1
ATOM 765 C C . GLY A 1 97 ? 4.247 -11.723 -11.371 1.00 87.06 97 GLY A C 1
ATOM 766 O O . GLY A 1 97 ? 5.194 -11.481 -12.112 1.00 87.06 97 GLY A O 1
ATOM 767 N N . HIS A 1 98 ? 2.976 -11.615 -11.767 1.00 86.06 98 HIS A N 1
ATOM 768 C CA . HIS A 1 98 ? 2.561 -11.246 -13.127 1.00 86.06 98 HIS A CA 1
ATOM 769 C C . HIS A 1 98 ? 1.719 -9.961 -13.161 1.00 86.06 98 HIS A C 1
ATOM 771 O O . HIS A 1 98 ? 1.805 -9.166 -14.095 1.00 86.06 98 HIS A O 1
ATOM 777 N N . GLY A 1 99 ? 0.897 -9.744 -12.137 1.00 91.81 99 GLY A N 1
ATOM 778 C CA . GLY A 1 99 ? -0.010 -8.611 -12.043 1.00 91.81 99 GLY A CA 1
ATOM 779 C C . GLY A 1 99 ? -0.492 -8.361 -10.617 1.00 91.81 99 GLY A C 1
ATOM 780 O O . GLY A 1 99 ? 0.059 -8.873 -9.640 1.00 91.81 99 GLY A O 1
ATOM 781 N N . TRP A 1 100 ? -1.552 -7.562 -10.514 1.00 95.56 100 TRP A N 1
ATOM 782 C CA . TRP A 1 100 ? -2.165 -7.174 -9.248 1.00 95.56 100 TRP A CA 1
ATOM 783 C C . TRP A 1 100 ? -3.383 -8.045 -8.939 1.00 95.56 100 TRP A C 1
ATOM 785 O O . TRP A 1 100 ? -4.395 -7.972 -9.634 1.00 95.56 100 TRP A O 1
ATOM 795 N N . SER A 1 101 ? -3.309 -8.832 -7.869 1.00 96.12 101 SER A N 1
ATOM 796 C CA . SER A 1 101 ? -4.466 -9.525 -7.300 1.00 96.12 101 SER A CA 1
ATOM 797 C C . SER A 1 101 ? -5.207 -8.593 -6.349 1.00 96.12 101 SER A C 1
ATOM 799 O O . SER A 1 101 ? -4.589 -7.975 -5.478 1.00 96.12 101 SER A O 1
ATOM 801 N N . ARG A 1 102 ? -6.531 -8.486 -6.495 1.00 96.12 102 ARG A N 1
ATOM 802 C CA . ARG A 1 102 ? -7.361 -7.700 -5.576 1.00 96.12 102 ARG A CA 1
ATOM 803 C C . ARG A 1 102 ? -7.470 -8.410 -4.232 1.00 96.12 102 ARG A C 1
ATOM 805 O O . ARG A 1 102 ? -7.782 -9.595 -4.180 1.00 96.12 102 ARG A O 1
ATOM 812 N N . MET A 1 103 ? -7.243 -7.659 -3.165 1.00 96.94 103 MET A N 1
ATOM 813 C CA . MET A 1 103 ? -7.286 -8.138 -1.788 1.00 96.94 103 MET A CA 1
ATOM 814 C C . MET A 1 103 ? -8.545 -7.600 -1.098 1.00 96.94 103 MET A C 1
ATOM 816 O O . MET A 1 103 ? -9.059 -6.551 -1.503 1.00 96.94 103 MET A O 1
ATOM 820 N N . PRO A 1 104 ? -9.084 -8.304 -0.086 1.00 96.00 104 PRO A N 1
ATOM 821 C CA . PRO A 1 104 ? -10.270 -7.840 0.623 1.00 96.00 104 PRO A CA 1
ATOM 822 C C . PRO A 1 104 ? -10.013 -6.504 1.332 1.00 96.00 104 PRO A C 1
ATOM 824 O O . PRO A 1 104 ? -8.878 -6.168 1.669 1.00 96.00 104 PRO A O 1
ATOM 827 N N . GLY A 1 105 ? -11.086 -5.755 1.583 1.00 95.31 105 GLY A N 1
ATOM 828 C CA . GLY A 1 105 ? -11.045 -4.503 2.337 1.00 95.31 105 GLY A CA 1
ATOM 829 C C . GLY A 1 105 ? -10.663 -3.261 1.525 1.00 95.31 105 GLY A C 1
ATOM 830 O O . GLY A 1 105 ? -10.543 -3.279 0.298 1.00 95.31 105 GLY A O 1
ATOM 831 N N . ALA A 1 106 ? -10.520 -2.150 2.246 1.00 97.19 106 ALA A N 1
ATOM 832 C CA . ALA A 1 106 ? -10.125 -0.860 1.701 1.00 97.19 106 ALA A CA 1
ATOM 833 C C . ALA A 1 106 ? -9.320 -0.067 2.732 1.00 97.19 106 ALA A C 1
ATOM 835 O O . ALA A 1 106 ? -9.528 -0.208 3.940 1.00 97.19 106 ALA A O 1
ATOM 836 N N . ALA A 1 107 ? -8.411 0.777 2.251 1.00 97.94 107 ALA A N 1
ATOM 837 C CA . ALA A 1 107 ? -7.529 1.545 3.115 1.00 97.94 107 ALA A CA 1
ATOM 838 C C . ALA A 1 107 ? -7.152 2.907 2.533 1.00 97.94 107 ALA A C 1
ATOM 840 O O . ALA A 1 107 ? -7.227 3.143 1.330 1.00 97.94 107 ALA A O 1
ATOM 841 N N . THR A 1 108 ? -6.729 3.818 3.401 1.00 97.62 108 THR A N 1
ATOM 842 C CA . THR A 1 108 ? -6.190 5.133 3.033 1.00 97.62 108 THR A CA 1
ATOM 843 C C . THR A 1 108 ? -4.666 5.169 3.098 1.00 97.62 108 THR A C 1
ATOM 845 O O . THR A 1 108 ? -4.048 6.018 2.456 1.00 97.62 108 THR A O 1
ATOM 848 N N . ARG A 1 109 ? -4.046 4.242 3.841 1.00 97.88 109 ARG A N 1
ATOM 849 C CA . ARG A 1 109 ? -2.587 4.087 3.931 1.00 97.88 109 ARG A CA 1
ATOM 850 C C . ARG A 1 109 ? -2.195 2.616 3.925 1.00 97.88 109 ARG A C 1
ATOM 852 O O . ARG A 1 109 ? -2.942 1.779 4.428 1.00 97.88 109 ARG A O 1
ATOM 859 N N . ILE A 1 110 ? -1.006 2.335 3.406 1.00 98.06 110 ILE A N 1
ATOM 860 C CA . ILE A 1 110 ? -0.406 1.002 3.344 1.00 98.06 110 ILE A CA 1
ATOM 861 C C . ILE A 1 110 ? 1.094 1.090 3.641 1.00 98.06 110 ILE A C 1
ATOM 863 O O . ILE A 1 110 ? 1.707 2.130 3.395 1.00 98.06 110 ILE A O 1
ATOM 867 N N . GLY A 1 111 ? 1.673 0.024 4.185 1.00 95.75 111 GLY A N 1
ATOM 868 C CA . GLY A 1 111 ? 3.103 -0.087 4.461 1.00 95.75 111 GLY A CA 1
ATOM 869 C C . GLY A 1 111 ? 3.487 -1.491 4.926 1.00 95.75 111 GLY A C 1
ATOM 870 O O . GLY A 1 111 ? 2.650 -2.387 4.941 1.00 95.75 111 GLY A O 1
ATOM 871 N N . GLY A 1 112 ? 4.744 -1.668 5.338 1.00 93.75 112 GLY A N 1
ATOM 872 C CA . GLY A 1 112 ? 5.282 -2.967 5.761 1.00 93.75 112 GLY A CA 1
ATOM 873 C C . GLY A 1 112 ? 6.017 -3.698 4.637 1.00 93.75 112 GLY A C 1
ATOM 874 O O . GLY A 1 112 ? 6.246 -3.126 3.570 1.00 93.75 112 GLY A O 1
ATOM 875 N N . SER A 1 113 ? 6.422 -4.936 4.916 1.00 92.50 113 SER A N 1
ATOM 876 C CA . SER A 1 113 ? 7.066 -5.822 3.939 1.00 92.50 113 SER A CA 1
ATOM 877 C C . SER A 1 113 ? 6.029 -6.611 3.143 1.00 92.50 113 SER A C 1
ATOM 879 O O . SER A 1 113 ? 4.851 -6.641 3.510 1.00 92.50 113 SER A O 1
ATOM 881 N N . TYR A 1 114 ? 6.466 -7.311 2.095 1.00 91.50 114 TYR A N 1
ATOM 882 C CA . TYR A 1 114 ? 5.584 -8.174 1.314 1.00 91.50 114 TYR A CA 1
ATOM 883 C C . TYR A 1 114 ? 4.859 -9.232 2.163 1.00 91.50 114 TYR A C 1
ATOM 885 O O . TYR A 1 114 ? 3.673 -9.493 1.936 1.00 91.50 114 TYR A O 1
ATOM 893 N N . HIS A 1 115 ? 5.547 -9.795 3.166 1.00 90.50 115 HIS A N 1
ATOM 894 C CA . HIS A 1 115 ? 5.026 -10.850 4.051 1.00 90.50 115 HIS A CA 1
ATOM 895 C C . HIS A 1 115 ? 4.301 -10.330 5.294 1.00 90.50 115 HIS A C 1
ATOM 897 O O . HIS A 1 115 ? 3.473 -11.042 5.854 1.00 90.50 115 HIS A O 1
ATOM 903 N N . ALA A 1 116 ? 4.596 -9.104 5.728 1.00 92.25 116 ALA A N 1
ATOM 904 C CA . ALA A 1 116 ? 3.973 -8.481 6.895 1.00 92.25 116 ALA A CA 1
ATOM 905 C C . ALA A 1 116 ? 3.479 -7.058 6.575 1.00 92.25 116 ALA A C 1
ATOM 907 O O . ALA A 1 116 ? 3.955 -6.075 7.164 1.00 92.25 116 ALA A O 1
ATOM 908 N N . PRO A 1 117 ? 2.546 -6.910 5.620 1.00 96.25 117 PRO A N 1
ATOM 909 C CA . PRO A 1 117 ? 1.984 -5.617 5.291 1.00 96.25 117 PRO A CA 1
ATOM 910 C C . PRO A 1 117 ? 0.966 -5.194 6.354 1.00 96.25 117 PRO A C 1
ATOM 912 O O . PRO A 1 117 ? 0.290 -6.004 6.998 1.00 96.25 117 PRO A O 1
ATOM 915 N N . TRP A 1 118 ? 0.806 -3.886 6.481 1.00 97.00 118 TRP A N 1
ATOM 916 C CA . TRP A 1 118 ? -0.222 -3.264 7.296 1.00 97.00 118 TRP A CA 1
ATOM 917 C C . TRP A 1 118 ? -0.950 -2.187 6.502 1.00 97.00 118 TRP A C 1
ATOM 919 O O . TRP A 1 118 ? -0.395 -1.559 5.597 1.00 97.00 118 TRP A O 1
ATOM 929 N N . VAL A 1 119 ? -2.194 -1.928 6.887 1.00 97.81 119 VAL A N 1
ATOM 930 C CA . VAL A 1 119 ? -3.036 -0.882 6.306 1.00 97.81 119 VAL A CA 1
ATOM 931 C C . VAL A 1 119 ? -3.692 -0.036 7.387 1.00 97.81 119 VAL A C 1
ATOM 933 O O . VAL A 1 119 ? -3.807 -0.455 8.536 1.00 97.81 119 VAL A O 1
ATOM 936 N N . ILE A 1 120 ? -4.114 1.174 7.025 1.00 97.00 120 ILE A N 1
ATOM 937 C CA . ILE A 1 120 ? -4.943 2.041 7.869 1.00 97.00 120 ILE A CA 1
ATOM 938 C C . ILE A 1 120 ? -6.173 2.444 7.063 1.00 97.00 120 ILE A C 1
ATOM 940 O O . ILE A 1 120 ? -6.028 2.942 5.946 1.00 97.00 120 ILE A O 1
ATOM 944 N N . ASN A 1 121 ? -7.369 2.237 7.611 1.00 96.62 121 ASN A N 1
ATOM 945 C CA . ASN A 1 121 ? -8.619 2.643 6.965 1.00 96.62 121 ASN A CA 1
ATOM 946 C C . ASN A 1 121 ? -8.934 4.139 7.168 1.00 96.62 121 ASN A C 1
ATOM 948 O O . ASN A 1 121 ? -8.191 4.880 7.811 1.00 96.62 121 ASN A O 1
ATOM 952 N N . ASP A 1 122 ? -10.036 4.605 6.593 1.00 95.81 122 ASP A N 1
ATOM 953 C CA . ASP A 1 122 ? -10.542 5.980 6.720 1.00 95.81 122 ASP A CA 1
ATOM 954 C C . ASP A 1 122 ? -10.909 6.396 8.157 1.00 95.81 122 ASP A C 1
ATOM 956 O O . ASP A 1 122 ? -10.884 7.581 8.478 1.00 95.81 122 ASP A O 1
ATOM 960 N N . ARG A 1 123 ? -11.166 5.433 9.048 1.00 94.31 123 ARG A N 1
ATOM 961 C CA . ARG A 1 123 ? -11.392 5.645 10.490 1.00 94.31 123 ARG A CA 1
ATOM 962 C C . ARG A 1 123 ? -10.098 5.693 11.308 1.00 94.31 123 ARG A C 1
ATOM 964 O O . ARG A 1 123 ? -10.154 5.800 12.531 1.00 94.31 123 ARG A O 1
ATOM 971 N N . GLY A 1 124 ? -8.935 5.576 10.668 1.00 93.56 124 GLY A N 1
ATOM 972 C CA . GLY A 1 124 ? -7.640 5.561 11.349 1.00 93.56 124 GLY A CA 1
ATOM 973 C C . GLY A 1 124 ? -7.320 4.247 12.070 1.00 93.56 124 GLY A C 1
ATOM 974 O O . GLY A 1 124 ? -6.357 4.193 12.835 1.00 93.56 124 GLY A O 1
ATOM 975 N N . VAL A 1 125 ? -8.095 3.185 11.834 1.00 93.94 125 VAL A N 1
ATOM 976 C CA . VAL A 1 125 ? -7.861 1.860 12.422 1.00 93.94 125 VAL A CA 1
ATOM 977 C C . VAL A 1 125 ? -6.811 1.123 11.597 1.00 93.94 125 VAL A C 1
ATOM 979 O O . VAL A 1 125 ? -6.904 1.072 10.369 1.00 93.94 125 VAL A O 1
ATOM 982 N N . ARG A 1 126 ? -5.806 0.568 12.281 1.00 94.94 126 ARG A N 1
ATOM 983 C CA . ARG A 1 126 ? -4.709 -0.193 11.679 1.00 94.94 126 ARG A CA 1
ATOM 984 C C . ARG A 1 126 ? -5.043 -1.681 11.639 1.00 94.94 126 ARG A C 1
ATOM 986 O O . ARG A 1 126 ? -5.537 -2.228 12.621 1.00 94.94 126 ARG A O 1
ATOM 993 N N . TYR A 1 127 ? -4.709 -2.320 10.527 1.00 96.56 127 TYR A N 1
ATOM 994 C CA . TYR A 1 127 ? -4.841 -3.758 10.336 1.00 96.56 127 TYR A CA 1
ATOM 995 C C . TYR A 1 127 ? -3.545 -4.346 9.788 1.00 96.56 127 TYR A C 1
ATOM 997 O O . TYR A 1 127 ? -2.805 -3.663 9.079 1.00 96.56 127 TYR A O 1
ATOM 1005 N N . GLU A 1 128 ? -3.305 -5.615 10.083 1.00 96.12 128 GLU A N 1
ATOM 1006 C CA . GLU A 1 128 ? -2.169 -6.401 9.610 1.00 96.12 128 GLU A CA 1
ATOM 1007 C C . GLU A 1 128 ? -2.667 -7.622 8.840 1.00 96.12 128 GLU A C 1
ATOM 1009 O O . GLU A 1 128 ? -3.710 -8.199 9.164 1.00 96.12 128 GLU A O 1
ATOM 1014 N N . TRP A 1 129 ? -1.944 -7.998 7.790 1.00 95.25 129 TRP A N 1
ATOM 1015 C CA . TRP A 1 129 ? -2.305 -9.149 6.972 1.00 95.25 129 TRP A CA 1
ATOM 1016 C C . TRP A 1 129 ? -1.940 -10.458 7.668 1.00 95.25 129 TRP A C 1
ATOM 1018 O O . TRP A 1 129 ? -0.833 -10.623 8.171 1.00 95.25 129 TRP A O 1
ATOM 1028 N N . THR A 1 130 ? -2.866 -11.414 7.662 1.00 90.81 130 THR A N 1
ATOM 1029 C CA . THR A 1 130 ? -2.693 -12.726 8.316 1.00 90.81 130 THR A CA 1
ATOM 1030 C C . THR A 1 130 ? -2.341 -13.857 7.350 1.00 90.81 130 THR A C 1
ATOM 1032 O O . THR A 1 130 ? -2.306 -15.017 7.747 1.00 90.81 130 THR A O 1
ATOM 1035 N N . GLY A 1 131 ? -2.148 -13.551 6.066 1.00 89.88 131 GLY A N 1
ATOM 1036 C CA . GLY A 1 131 ? -2.075 -14.552 4.997 1.00 89.88 131 GLY A CA 1
ATOM 1037 C C . GLY A 1 131 ? -3.425 -14.815 4.326 1.00 89.88 131 GLY A C 1
ATOM 1038 O O . GLY A 1 131 ? -3.449 -15.205 3.165 1.00 89.88 131 GLY A O 1
ATOM 1039 N N . ARG A 1 132 ? -4.544 -14.546 5.014 1.00 90.44 132 ARG A N 1
ATOM 1040 C CA . ARG A 1 132 ? -5.903 -14.761 4.485 1.00 90.44 132 ARG A CA 1
ATOM 1041 C C . ARG A 1 132 ? -6.809 -13.537 4.577 1.00 90.44 132 ARG A C 1
ATOM 1043 O O . ARG A 1 132 ? -7.624 -13.327 3.684 1.00 90.44 132 ARG A O 1
ATOM 1050 N N . ASP A 1 133 ? -6.695 -12.768 5.65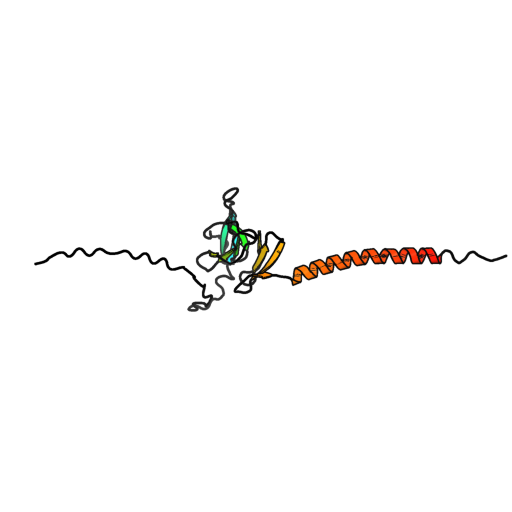5 1.00 94.31 133 ASP A N 1
ATOM 1051 C CA . ASP A 1 133 ? -7.523 -11.582 5.887 1.00 94.31 133 ASP A CA 1
ATOM 1052 C C . ASP A 1 133 ? -6.785 -10.520 6.722 1.00 94.31 133 ASP A C 1
ATOM 1054 O O . ASP A 1 133 ? -5.703 -10.769 7.269 1.00 94.31 133 ASP A O 1
ATOM 1058 N N . TRP A 1 134 ? -7.380 -9.336 6.835 1.00 95.56 134 TRP A N 1
ATOM 1059 C CA . TRP A 1 134 ? -6.905 -8.219 7.643 1.00 95.56 134 TRP A CA 1
ATOM 1060 C C . TRP A 1 134 ? -7.363 -8.346 9.094 1.00 95.56 134 TRP A C 1
ATOM 1062 O O . TRP A 1 134 ? -8.554 -8.296 9.399 1.00 95.56 134 TRP A O 1
ATOM 1072 N N . ARG A 1 135 ? -6.409 -8.433 10.022 1.00 95.88 135 ARG A N 1
ATOM 1073 C CA . ARG A 1 135 ? -6.678 -8.447 11.463 1.00 95.88 135 ARG A CA 1
ATOM 1074 C C . ARG A 1 135 ? -6.367 -7.091 12.079 1.00 95.88 135 ARG A C 1
ATOM 1076 O O . ARG A 1 135 ? -5.302 -6.537 11.839 1.00 95.88 135 ARG A O 1
ATOM 1083 N N . GLU A 1 136 ? -7.284 -6.571 12.887 1.00 94.88 136 GLU A N 1
ATOM 1084 C CA . GLU A 1 136 ? -7.096 -5.304 13.602 1.00 94.88 136 GLU A CA 1
ATOM 1085 C C . GLU A 1 136 ? -5.893 -5.381 14.559 1.00 94.88 136 GLU A C 1
ATOM 1087 O O . GLU A 1 136 ? -5.819 -6.272 15.409 1.00 94.88 136 GLU A O 1
ATOM 1092 N N . ASP A 1 137 ? -4.977 -4.417 14.458 1.00 89.88 137 ASP A N 1
ATOM 1093 C CA . ASP A 1 137 ? -3.867 -4.232 15.398 1.00 89.88 137 ASP A CA 1
ATOM 1094 C C . ASP A 1 137 ? -4.358 -3.441 16.621 1.00 89.88 137 ASP A C 1
ATOM 1096 O O . ASP A 1 137 ? -4.240 -2.213 16.713 1.00 89.88 137 ASP A O 1
ATOM 1100 N N . ARG A 1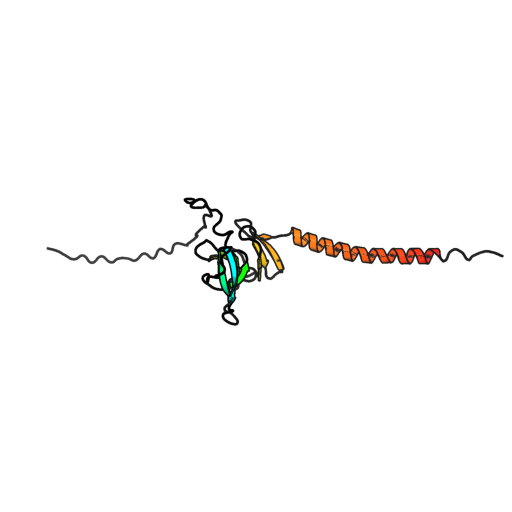 138 ? -4.973 -4.159 17.568 1.00 82.31 138 ARG A N 1
ATOM 1101 C CA . ARG A 1 138 ? -5.478 -3.574 18.821 1.00 82.31 138 ARG A CA 1
ATOM 1102 C C . ARG A 1 138 ? -4.359 -3.175 19.784 1.00 82.31 138 ARG A C 1
ATOM 1104 O O . ARG A 1 138 ? -4.501 -2.172 20.486 1.00 82.31 138 ARG A O 1
ATOM 1111 N N . GLY A 1 139 ? -3.235 -3.894 19.767 1.00 69.75 139 GLY A N 1
ATOM 1112 C CA . GLY A 1 139 ? -2.130 -3.709 20.711 1.00 69.75 139 GLY A CA 1
ATOM 1113 C C . GLY A 1 139 ? -1.517 -2.311 20.642 1.00 69.75 139 GLY A C 1
ATOM 1114 O O . GLY A 1 139 ? -1.287 -1.676 21.674 1.00 69.75 139 GLY A O 1
ATOM 1115 N N . ARG A 1 140 ? -1.342 -1.754 19.437 1.00 66.50 140 ARG A N 1
ATOM 1116 C CA . ARG A 1 140 ? -0.865 -0.369 19.283 1.00 66.50 140 ARG A CA 1
ATOM 1117 C C . ARG A 1 140 ? -1.859 0.666 19.820 1.00 66.50 140 ARG A C 1
ATOM 1119 O O . ARG A 1 140 ? -1.454 1.693 20.370 1.00 66.50 140 ARG A O 1
ATOM 1126 N N . ARG A 1 141 ? -3.161 0.410 19.665 1.00 65.06 141 ARG A N 1
ATOM 1127 C CA . ARG A 1 141 ? -4.239 1.306 20.114 1.00 65.06 141 ARG A CA 1
ATOM 1128 C C . ARG A 1 141 ? -4.310 1.355 21.641 1.00 65.06 141 ARG A C 1
ATOM 1130 O O . ARG A 1 141 ? -4.451 2.430 22.221 1.00 65.06 141 ARG A O 1
ATOM 1137 N N . GLU A 1 142 ? -4.133 0.209 22.287 1.00 67.62 142 GLU A N 1
ATOM 1138 C CA . GLU A 1 142 ? -4.070 0.082 23.744 1.00 67.62 142 GLU A CA 1
ATOM 1139 C C . GLU A 1 142 ? -2.822 0.755 24.327 1.00 67.62 142 GLU A C 1
ATOM 1141 O O . GLU A 1 142 ? -2.941 1.536 25.270 1.00 67.62 142 GLU A O 1
ATOM 1146 N N . GLN A 1 143 ? -1.645 0.564 23.721 1.00 60.97 143 GLN A N 1
ATOM 1147 C CA . GLN A 1 143 ? -0.418 1.248 24.150 1.00 60.97 143 GLN A CA 1
ATOM 1148 C C . GLN A 1 143 ? -0.527 2.775 24.018 1.00 60.97 143 GLN A C 1
ATOM 1150 O O . GLN A 1 143 ? -0.166 3.501 24.943 1.00 60.97 143 GLN A O 1
ATOM 1155 N N . ALA A 1 144 ? -1.079 3.285 22.912 1.00 62.84 144 ALA A N 1
ATOM 1156 C CA . ALA A 1 144 ? -1.310 4.721 22.732 1.00 62.84 144 ALA A CA 1
ATOM 1157 C C . ALA A 1 144 ? -2.269 5.303 23.791 1.00 62.84 144 ALA A C 1
ATOM 1159 O O . ALA A 1 144 ? -2.053 6.407 24.300 1.00 62.84 144 ALA A O 1
ATOM 1160 N N . ASN A 1 145 ? -3.306 4.549 24.162 1.00 69.25 145 ASN A N 1
ATOM 1161 C CA . ASN A 1 145 ? -4.220 4.931 25.237 1.00 69.25 145 ASN A CA 1
ATOM 1162 C C . ASN A 1 145 ? -3.548 4.867 26.618 1.00 69.25 145 ASN A C 1
ATOM 1164 O O . ASN A 1 145 ? -3.822 5.717 27.467 1.00 69.25 145 ASN A O 1
ATOM 1168 N N . ALA A 1 146 ? -2.650 3.905 26.844 1.00 66.81 146 ALA A N 1
ATOM 1169 C CA . ALA A 1 146 ? -1.884 3.791 28.083 1.00 66.81 146 ALA A CA 1
ATOM 1170 C C . ALA A 1 146 ? -0.952 4.996 28.293 1.00 66.81 146 ALA A C 1
ATOM 1172 O O . ALA A 1 146 ? -0.920 5.547 29.394 1.00 66.81 146 ALA A O 1
ATOM 1173 N N . TRP A 1 147 ? -0.268 5.464 27.241 1.00 58.22 147 TRP A N 1
ATOM 1174 C CA . TRP A 1 147 ? 0.523 6.701 27.287 1.00 58.22 147 TRP A CA 1
ATOM 1175 C C . TRP A 1 147 ? -0.339 7.911 27.668 1.00 58.22 147 TRP A C 1
ATOM 1177 O O . TRP A 1 147 ? -0.063 8.572 28.667 1.00 58.22 147 TRP A O 1
ATOM 1187 N N . ARG A 1 148 ? -1.469 8.122 26.974 1.00 60.88 148 ARG A N 1
ATOM 1188 C CA . ARG A 1 148 ? -2.409 9.218 27.288 1.00 60.88 148 ARG A CA 1
ATOM 1189 C C . ARG A 1 148 ? -2.938 9.192 28.725 1.00 60.88 148 ARG A C 1
ATOM 1191 O O . ARG A 1 148 ? -3.221 10.248 29.287 1.00 60.88 148 ARG A O 1
ATOM 1198 N N . SER A 1 149 ? -3.126 8.008 29.302 1.00 61.41 149 SER A N 1
ATOM 1199 C CA . SER A 1 149 ? -3.592 7.860 30.685 1.00 61.41 149 SER A CA 1
ATOM 1200 C C . SER A 1 149 ? -2.506 8.200 31.711 1.00 61.41 149 SER A C 1
ATOM 1202 O O . SER A 1 149 ? -2.822 8.789 32.743 1.00 61.41 149 SER A O 1
ATOM 1204 N N . ARG A 1 150 ? -1.236 7.882 31.423 1.00 58.81 150 ARG A N 1
ATOM 1205 C CA . ARG A 1 150 ? -0.096 8.204 32.300 1.00 58.81 150 ARG A CA 1
ATOM 1206 C C . ARG A 1 150 ? 0.165 9.709 32.382 1.00 58.81 150 ARG A C 1
ATOM 1208 O O . ARG A 1 150 ? 0.322 10.219 33.488 1.00 58.81 150 ARG A O 1
ATOM 1215 N N . ASP A 1 151 ? 0.100 10.424 31.261 1.00 61.16 151 ASP A N 1
ATOM 1216 C CA . ASP A 1 151 ? 0.351 11.874 31.233 1.00 61.16 151 ASP A CA 1
ATOM 1217 C C . ASP A 1 151 ? -0.699 12.654 32.045 1.00 61.16 151 ASP A C 1
ATOM 1219 O O . ASP A 1 151 ? -0.359 13.508 32.861 1.00 61.16 151 ASP A O 1
ATOM 1223 N N . ARG A 1 152 ? -1.985 12.281 31.938 1.00 59.41 152 ARG A N 1
ATOM 1224 C CA . ARG A 1 152 ? -3.058 12.897 32.748 1.00 59.41 152 ARG A CA 1
ATOM 1225 C C . ARG A 1 152 ? -2.966 12.580 34.241 1.00 59.41 152 ARG A C 1
ATOM 1227 O O . ARG A 1 152 ? -3.525 13.318 35.051 1.00 59.41 152 ARG A O 1
ATOM 1234 N N . GLY A 1 153 ? -2.339 11.463 34.609 1.00 55.22 153 GLY A N 1
ATOM 1235 C CA . GLY A 1 153 ? -2.104 11.101 36.007 1.00 55.22 153 GLY A CA 1
ATOM 1236 C C . GLY A 1 153 ? -0.987 11.933 36.637 1.00 55.22 153 GLY A C 1
ATOM 1237 O O . GLY A 1 153 ? -1.089 12.321 37.801 1.00 55.22 153 GLY A O 1
ATOM 1238 N N . HIS A 1 154 ? 0.039 12.268 35.851 1.00 54.81 154 HIS A N 1
ATOM 1239 C CA . HIS A 1 154 ? 1.223 12.980 36.329 1.00 54.81 154 HIS A CA 1
ATOM 1240 C C . HIS A 1 154 ? 0.938 14.441 36.723 1.00 54.81 154 HIS A C 1
ATOM 1242 O O . HIS A 1 154 ? 1.578 14.967 37.637 1.00 54.81 154 HIS A O 1
ATOM 1248 N N . ASP A 1 155 ? -0.055 15.079 36.098 1.00 56.78 155 ASP A N 1
ATOM 1249 C CA . ASP A 1 155 ? -0.467 16.447 36.439 1.00 56.78 155 ASP A CA 1
ATOM 1250 C C . ASP A 1 155 ? -1.299 16.518 37.726 1.00 56.78 155 ASP A C 1
ATOM 1252 O O . ASP A 1 155 ? -1.191 17.481 38.486 1.00 56.78 155 ASP A O 1
ATOM 1256 N N . ARG A 1 156 ? -2.088 15.478 38.030 1.00 56.25 156 ARG A N 1
ATOM 1257 C CA . ARG A 1 156 ? -2.931 15.452 39.239 1.00 56.25 156 ARG A CA 1
ATOM 1258 C C . ARG A 1 156 ? -2.125 15.276 40.521 1.00 56.25 156 ARG A C 1
ATOM 1260 O O . ARG A 1 156 ? -2.570 15.729 41.570 1.00 56.25 156 ARG A O 1
ATOM 1267 N N . ASN A 1 157 ? -0.950 14.649 40.450 1.00 52.38 157 ASN A N 1
ATOM 1268 C CA . ASN A 1 157 ? -0.130 14.412 41.639 1.00 52.38 157 ASN A CA 1
ATOM 1269 C C . ASN A 1 157 ? 0.720 15.630 42.045 1.00 52.38 157 ASN A C 1
ATOM 1271 O O . ASN A 1 157 ? 1.048 15.779 43.213 1.00 52.38 157 ASN A O 1
ATOM 1275 N N . ARG A 1 158 ? 1.000 16.565 41.122 1.00 52.94 158 ARG A N 1
ATOM 1276 C CA . ARG A 1 158 ? 1.729 17.813 41.439 1.00 52.94 158 ARG A CA 1
ATOM 1277 C C . ARG A 1 158 ? 0.893 18.846 42.210 1.00 52.94 158 ARG A C 1
ATOM 1279 O O . ARG A 1 158 ? 1.448 19.831 42.693 1.00 52.94 158 ARG A O 1
ATOM 1286 N N . GLY A 1 159 ? -0.427 18.661 42.288 1.00 50.56 159 GLY A N 1
ATOM 1287 C CA . GLY A 1 159 ? -1.323 19.529 43.060 1.00 50.56 159 GLY A CA 1
ATOM 1288 C C . GLY A 1 159 ? -1.249 19.260 44.564 1.00 50.56 159 GLY A C 1
ATOM 1289 O O . GLY A 1 159 ? -1.135 20.197 45.347 1.00 50.56 159 GLY A O 1
ATOM 1290 N N . TRP A 1 160 ? -1.224 17.983 44.957 1.00 52.50 160 TRP A N 1
ATOM 1291 C CA . TRP A 1 160 ? -1.250 17.567 46.365 1.00 52.50 160 TRP A CA 1
ATOM 1292 C C . TRP A 1 160 ? 0.034 17.901 47.131 1.00 52.50 160 TRP A C 1
ATOM 1294 O O . TRP A 1 160 ? -0.028 18.193 48.326 1.00 52.50 160 TRP A O 1
ATOM 1304 N N . ASP A 1 161 ? 1.183 17.924 46.451 1.00 54.12 161 ASP A N 1
ATOM 1305 C CA . ASP A 1 161 ? 2.457 18.280 47.084 1.00 54.12 161 ASP A CA 1
ATOM 1306 C C . ASP A 1 161 ? 2.528 19.778 47.439 1.00 54.12 161 ASP A C 1
ATOM 1308 O O . ASP A 1 161 ? 3.063 20.140 48.485 1.00 54.12 161 ASP A O 1
ATOM 1312 N N . ARG A 1 162 ? 1.897 20.665 46.651 1.00 52.25 162 ARG A N 1
ATOM 1313 C CA . ARG A 1 162 ? 1.904 22.119 46.925 1.00 52.25 162 ARG A CA 1
ATOM 1314 C C . ARG A 1 162 ? 1.056 22.518 48.131 1.00 52.25 162 ARG A C 1
ATOM 1316 O O . ARG A 1 162 ? 1.375 23.502 48.799 1.00 52.25 162 ARG A O 1
ATOM 1323 N N . ASP A 1 163 ? -0.012 21.779 48.416 1.00 52.91 163 ASP A N 1
ATOM 1324 C CA . ASP A 1 163 ? -0.888 22.078 49.553 1.00 52.91 163 ASP A CA 1
ATOM 1325 C C . ASP A 1 163 ? -0.346 21.506 50.871 1.00 52.91 163 ASP A C 1
ATOM 1327 O O . ASP A 1 163 ? -0.596 22.065 51.943 1.00 52.91 163 ASP A O 1
ATOM 1331 N N . ARG A 1 164 ? 0.477 20.449 50.805 1.00 52.00 164 ARG A N 1
ATOM 1332 C CA . ARG A 1 164 ? 1.138 19.871 51.983 1.00 52.00 164 ARG A CA 1
ATOM 1333 C C . ARG A 1 164 ? 2.214 20.800 52.561 1.00 52.00 164 ARG A C 1
ATOM 1335 O O . ARG A 1 164 ? 2.333 20.892 53.784 1.00 52.00 164 ARG A O 1
ATOM 1342 N N . ASP A 1 165 ? 2.918 21.549 51.715 1.00 54.34 165 ASP A N 1
ATOM 1343 C CA . ASP A 1 165 ? 3.943 22.502 52.163 1.00 54.34 165 ASP A CA 1
ATOM 1344 C C . ASP A 1 165 ? 3.345 23.795 52.742 1.00 54.34 165 ASP A C 1
ATOM 1346 O O . ASP A 1 165 ? 3.878 24.359 53.697 1.00 54.34 165 ASP A O 1
ATOM 1350 N N . ARG A 1 166 ? 2.176 24.236 52.255 1.00 54.22 166 ARG A N 1
ATOM 1351 C CA . ARG A 1 166 ? 1.495 25.434 52.785 1.00 54.22 166 ARG A CA 1
ATOM 1352 C C . ARG A 1 166 ? 0.942 25.251 54.196 1.00 54.22 166 ARG A C 1
ATOM 1354 O O . ARG A 1 166 ? 0.843 26.230 54.933 1.00 54.22 166 ARG A O 1
ATOM 1361 N N . ASN A 1 167 ? 0.591 24.026 54.587 1.00 50.69 167 ASN A N 1
ATOM 1362 C CA . ASN A 1 167 ? 0.013 23.767 55.906 1.00 50.69 167 ASN A CA 1
ATOM 1363 C C . ASN A 1 167 ? 1.066 23.501 57.000 1.00 50.69 167 ASN A C 1
ATOM 1365 O O . ASN A 1 167 ? 0.751 23.592 58.182 1.00 50.69 167 ASN A O 1
ATOM 1369 N N . ARG A 1 168 ? 2.329 23.231 56.631 1.00 53.34 168 ARG A N 1
ATOM 1370 C CA . ARG A 1 168 ? 3.446 23.103 57.590 1.00 53.34 168 ARG A CA 1
ATOM 1371 C C . ARG A 1 168 ? 4.004 24.442 58.080 1.00 53.34 168 ARG A C 1
ATOM 1373 O O . ARG A 1 168 ? 4.681 24.465 59.095 1.00 53.34 168 ARG A O 1
ATOM 1380 N N . GLY A 1 169 ? 3.700 25.553 57.407 1.00 51.12 169 GLY A N 1
ATOM 1381 C CA . GLY A 1 169 ? 4.177 26.890 57.792 1.00 51.12 169 GLY A CA 1
ATOM 1382 C C . GLY A 1 169 ? 3.256 27.679 58.732 1.00 51.12 169 GLY A C 1
ATOM 1383 O O . GLY A 1 169 ? 3.547 28.837 59.019 1.00 51.12 169 GLY A O 1
ATOM 1384 N N . ARG A 1 170 ? 2.122 27.115 59.179 1.00 50.66 170 ARG A N 1
ATOM 1385 C CA . ARG A 1 170 ? 1.097 27.850 59.953 1.00 50.66 170 ARG A CA 1
ATOM 1386 C C . ARG A 1 170 ? 0.915 27.403 61.409 1.00 50.66 170 ARG A C 1
ATOM 1388 O O . ARG A 1 170 ? 0.095 28.007 62.097 1.00 50.66 170 ARG A O 1
ATOM 1395 N N . SER A 1 171 ? 1.658 26.409 61.899 1.00 50.94 171 SER A N 1
ATOM 1396 C CA . SER A 1 171 ? 1.512 25.913 63.281 1.00 50.94 171 SER A CA 1
ATOM 1397 C C . SER A 1 171 ? 2.416 26.579 64.323 1.00 50.94 171 SER A C 1
ATOM 1399 O O . SER A 1 171 ? 2.146 26.431 65.510 1.00 50.94 171 SER A O 1
ATOM 1401 N N . ASP A 1 172 ? 3.425 27.360 63.929 1.00 54.44 172 ASP A N 1
ATOM 1402 C CA . ASP A 1 172 ? 4.535 27.686 64.845 1.00 54.44 172 ASP A CA 1
ATOM 1403 C C . ASP A 1 172 ? 4.488 29.103 65.442 1.00 54.44 172 ASP A C 1
ATOM 1405 O O . ASP A 1 172 ? 5.501 29.622 65.902 1.00 54.44 172 ASP A O 1
ATOM 1409 N N . ASN A 1 173 ? 3.317 29.751 65.487 1.00 54.06 173 ASN A N 1
ATOM 1410 C CA . ASN A 1 173 ? 3.192 31.046 66.166 1.00 54.06 173 ASN A CA 1
ATOM 1411 C C . ASN A 1 173 ? 1.916 31.179 67.005 1.00 54.06 173 ASN A C 1
ATOM 1413 O O . ASN A 1 173 ? 1.058 32.025 66.754 1.00 54.06 173 ASN A O 1
ATOM 1417 N N . ARG A 1 174 ? 1.783 30.324 68.023 1.00 53.25 174 ARG A N 1
ATOM 1418 C CA . ARG A 1 174 ? 0.936 30.601 69.190 1.00 53.25 174 ARG A CA 1
ATOM 1419 C C . ARG A 1 174 ? 1.659 30.175 70.460 1.00 53.25 174 ARG A C 1
ATOM 1421 O O . ARG A 1 174 ? 1.631 29.010 70.833 1.00 53.25 174 ARG A O 1
ATOM 1428 N N . GLY A 1 175 ? 2.256 31.153 71.135 1.00 51.38 175 GLY A N 1
ATOM 1429 C CA . GLY A 1 175 ? 2.579 31.051 72.554 1.00 51.38 175 GLY A CA 1
ATOM 1430 C C . GLY A 1 175 ? 4.064 31.090 72.876 1.00 51.38 175 GLY A C 1
ATOM 1431 O O . GLY A 1 175 ? 4.649 30.061 73.195 1.00 51.38 175 GLY A O 1
ATOM 1432 N N . ARG A 1 176 ? 4.639 32.294 72.923 1.00 45.31 176 ARG A N 1
ATOM 1433 C CA . ARG A 1 176 ? 5.636 32.643 73.942 1.00 45.31 176 ARG A CA 1
ATOM 1434 C C . ARG A 1 176 ? 5.313 34.041 74.467 1.00 45.31 176 ARG A C 1
ATOM 1436 O O . ARG A 1 176 ? 5.022 34.938 73.681 1.00 45.31 176 ARG A O 1
ATOM 1443 N N . ARG A 1 177 ? 5.223 34.099 75.796 1.00 47.22 177 ARG A N 1
ATOM 1444 C CA . ARG A 1 177 ? 5.022 35.280 76.638 1.00 47.22 177 ARG A CA 1
ATOM 1445 C C . ARG A 1 177 ? 6.145 36.289 76.456 1.00 47.22 177 ARG A C 1
ATOM 1447 O O . ARG A 1 177 ? 7.264 35.831 76.136 1.00 47.22 177 ARG A O 1
#